Protein AF-F8JW36-F1 (afdb_monomer_lite)

Sequence (61 aa):
MSRRRYLEYEARHCDKRGWYVVGTDGHLANIDTGDGRARAAFFGSEEEAEACVRALNGTEA

Secondary structure (DSSP, 8-state):
--------EEEEEETTTEEEEEETTSPBPEEE-SSS-EEE-EESSHHHHHHHHHHHTT---

Radius of gyration: 12.16 Å; chains: 1; bounding box: 37×27×24 Å

pLDDT: mean 80.45, std 14.68, range [37.16, 93.06]

Organism: Streptantibioticus cattleyicolor (strain ATCC 35852 / DSM 46488 / JCM 4925 / NBRC 14057 / NRRL 8057) (NCBI:txid1003195)

Foldseek 3Di:
DPPPPQQQKDWDQDPVFGIFIATPVGHFDWDDPVPPDTDGGGDNDPVSRVVVSCVSSVVDD

Structure (mmCIF, N/CA/C/O backbone):
data_AF-F8JW36-F1
#
_entry.id   AF-F8JW36-F1
#
loop_
_atom_site.group_PDB
_atom_site.id
_atom_site.type_symbol
_atom_site.label_atom_id
_atom_site.label_alt_id
_atom_site.label_comp_id
_atom_site.label_asym_id
_atom_site.label_entity_id
_atom_site.label_seq_id
_atom_site.pdbx_PDB_ins_code
_atom_site.Cartn_x
_atom_site.Cartn_y
_atom_site.Cartn_z
_atom_sit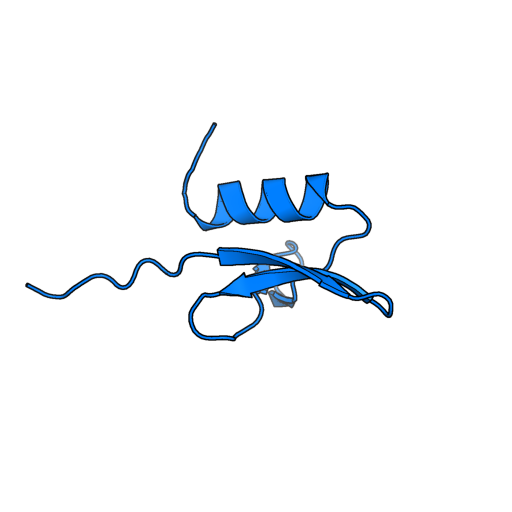e.occupancy
_atom_site.B_iso_or_equiv
_atom_site.auth_seq_id
_atom_site.auth_comp_id
_atom_site.auth_asym_id
_atom_site.auth_atom_id
_atom_site.pdbx_PDB_model_num
ATOM 1 N N . MET A 1 1 ? -25.818 8.858 -4.219 1.00 37.16 1 MET A N 1
ATOM 2 C CA . MET A 1 1 ? -24.738 8.876 -3.209 1.00 37.16 1 MET A CA 1
ATOM 3 C C . MET A 1 1 ? -23.579 8.059 -3.749 1.00 37.16 1 MET A C 1
ATOM 5 O O . MET A 1 1 ? -23.593 6.839 -3.641 1.00 37.16 1 MET A O 1
ATOM 9 N N . SER A 1 2 ? -22.630 8.705 -4.424 1.00 42.06 2 SER A N 1
ATOM 10 C CA . SER A 1 2 ? -21.440 8.021 -4.928 1.00 42.06 2 SER A CA 1
ATOM 11 C C . SER A 1 2 ? -20.597 7.610 -3.727 1.00 42.06 2 SER A C 1
ATOM 13 O O . SER A 1 2 ? -20.027 8.469 -3.059 1.00 42.06 2 SER A O 1
ATOM 15 N N . ARG A 1 3 ? -20.572 6.309 -3.405 1.00 44.97 3 ARG A N 1
ATOM 16 C CA . ARG A 1 3 ? -19.603 5.747 -2.458 1.00 44.97 3 ARG A CA 1
ATOM 17 C C . ARG A 1 3 ? -18.223 6.106 -2.993 1.00 44.97 3 ARG A C 1
ATOM 19 O O . ARG A 1 3 ? -17.767 5.506 -3.963 1.00 44.97 3 ARG A O 1
ATOM 26 N N . ARG A 1 4 ? -17.582 7.108 -2.392 1.00 49.78 4 ARG A N 1
ATOM 27 C CA . ARG A 1 4 ? -16.139 7.298 -2.503 1.00 49.78 4 ARG A CA 1
ATOM 28 C C . ARG A 1 4 ? -15.563 5.981 -1.988 1.00 49.78 4 ARG A C 1
ATOM 30 O O . ARG A 1 4 ? -15.658 5.716 -0.795 1.00 49.78 4 ARG A O 1
ATOM 37 N N . ARG A 1 5 ? -15.134 5.086 -2.885 1.00 55.03 5 ARG A N 1
ATOM 38 C CA . ARG A 1 5 ? -14.318 3.938 -2.484 1.00 55.03 5 ARG A CA 1
ATOM 39 C C . ARG A 1 5 ? -13.076 4.577 -1.883 1.00 55.03 5 ARG A C 1
ATOM 41 O O . ARG A 1 5 ? -12.264 5.115 -2.628 1.00 55.03 5 ARG A O 1
ATOM 48 N N . TYR A 1 6 ? -13.013 4.657 -0.560 1.00 56.75 6 TYR A N 1
ATOM 49 C CA . TYR A 1 6 ? -11.752 4.927 0.100 1.00 56.75 6 TYR A CA 1
ATOM 50 C C . TYR A 1 6 ? -10.847 3.781 -0.347 1.00 56.75 6 TYR A C 1
ATOM 52 O O . TYR A 1 6 ? -11.194 2.618 -0.151 1.00 56.75 6 TYR A O 1
ATOM 60 N N . LEU A 1 7 ? -9.793 4.102 -1.100 1.00 66.00 7 LEU A N 1
ATOM 61 C CA . LEU A 1 7 ? -8.718 3.151 -1.337 1.00 66.00 7 LEU A CA 1
ATOM 62 C C . LEU A 1 7 ? -8.090 2.921 0.033 1.00 66.00 7 LEU A C 1
ATOM 64 O O . LEU A 1 7 ? -7.280 3.719 0.488 1.00 66.00 7 LEU A O 1
ATOM 68 N N . GLU A 1 8 ? -8.577 1.901 0.727 1.00 83.50 8 GLU A N 1
ATOM 69 C CA . GLU A 1 8 ? -7.963 1.414 1.949 1.00 83.50 8 GLU A CA 1
ATOM 70 C C . GLU A 1 8 ? -6.736 0.601 1.549 1.00 83.50 8 GLU A C 1
ATOM 72 O O . GLU A 1 8 ? -6.812 -0.262 0.667 1.00 83.50 8 GLU A O 1
ATOM 77 N N . TYR A 1 9 ? -5.616 0.915 2.182 1.00 89.19 9 TYR A N 1
ATOM 78 C CA . TYR A 1 9 ? -4.347 0.233 2.015 1.00 89.19 9 TYR A CA 1
ATOM 79 C C . TYR A 1 9 ? -4.036 -0.622 3.240 1.00 89.19 9 TYR A C 1
ATOM 81 O O . TYR A 1 9 ? -4.395 -0.273 4.367 1.00 89.19 9 TYR A O 1
ATOM 89 N N . GLU A 1 10 ? -3.329 -1.725 3.015 1.00 90.38 10 GLU A N 1
ATOM 90 C CA . GLU A 1 10 ? -2.842 -2.637 4.046 1.00 90.38 10 GLU A CA 1
ATOM 91 C C . GLU A 1 10 ? -1.375 -3.007 3.793 1.00 90.38 10 GLU A C 1
ATOM 93 O O . GLU A 1 10 ? -0.928 -3.123 2.646 1.00 90.38 10 GLU A O 1
ATOM 98 N N . ALA A 1 11 ? -0.621 -3.192 4.878 1.00 92.06 11 ALA A N 1
ATOM 99 C CA . ALA A 1 11 ? 0.748 -3.678 4.828 1.00 92.06 11 ALA A CA 1
ATOM 100 C C . ALA A 1 11 ? 0.727 -5.209 4.828 1.00 92.06 11 ALA A C 1
ATOM 102 O O . ALA A 1 11 ? 0.062 -5.841 5.648 1.00 92.06 11 ALA A O 1
ATOM 103 N N . ARG A 1 12 ? 1.467 -5.814 3.905 1.00 91.69 12 ARG A N 1
ATOM 104 C CA . ARG A 1 12 ? 1.623 -7.262 3.793 1.00 91.69 12 ARG A CA 1
ATOM 105 C C . ARG A 1 12 ? 3.093 -7.630 3.751 1.00 91.69 12 ARG A C 1
ATOM 107 O O . ARG A 1 12 ? 3.914 -6.892 3.214 1.00 91.69 12 ARG A O 1
ATOM 114 N N . HIS A 1 13 ? 3.409 -8.812 4.264 1.00 92.00 13 HIS A N 1
ATOM 115 C CA . HIS A 1 13 ? 4.756 -9.364 4.226 1.00 92.00 13 HIS A CA 1
ATOM 116 C C . HIS A 1 13 ? 4.897 -10.421 3.124 1.00 92.00 13 HIS A C 1
ATOM 118 O O . HIS A 1 13 ? 3.984 -11.208 2.863 1.00 92.00 13 HIS A O 1
ATOM 124 N N . CYS A 1 14 ? 6.054 -10.447 2.465 1.00 89.06 14 CYS A N 1
ATOM 125 C CA . CYS A 1 14 ? 6.475 -11.508 1.560 1.00 89.06 14 CYS A CA 1
ATOM 126 C C . CYS A 1 14 ? 7.900 -11.935 1.909 1.00 89.06 14 CYS A C 1
ATOM 128 O O . CYS A 1 14 ? 8.826 -11.139 1.782 1.00 89.06 14 CYS A O 1
ATOM 130 N N . ASP A 1 15 ? 8.113 -13.221 2.189 1.00 87.00 15 ASP A N 1
ATOM 131 C CA . ASP A 1 15 ? 9.436 -13.766 2.535 1.00 87.00 15 ASP A CA 1
ATOM 132 C C . ASP A 1 15 ? 10.529 -13.494 1.488 1.00 87.00 15 ASP A C 1
ATOM 134 O O . ASP A 1 15 ? 11.715 -13.494 1.801 1.00 87.00 15 ASP A O 1
ATOM 138 N N . LYS A 1 16 ? 10.151 -13.257 0.224 1.00 86.00 16 LYS A N 1
ATOM 139 C CA . LYS A 1 16 ? 11.102 -12.990 -0.868 1.00 86.00 16 LYS A CA 1
ATOM 140 C C . LYS A 1 16 ? 11.418 -11.511 -1.079 1.00 86.00 16 LYS A C 1
ATOM 142 O O . LYS A 1 16 ? 12.404 -11.212 -1.749 1.00 86.00 16 LYS A O 1
ATOM 147 N N . ARG A 1 17 ? 10.548 -10.599 -0.639 1.00 80.38 17 ARG A N 1
ATOM 148 C CA . ARG A 1 17 ? 10.620 -9.167 -0.993 1.00 80.38 17 ARG A CA 1
ATOM 149 C C . ARG A 1 17 ? 10.448 -8.210 0.187 1.00 80.38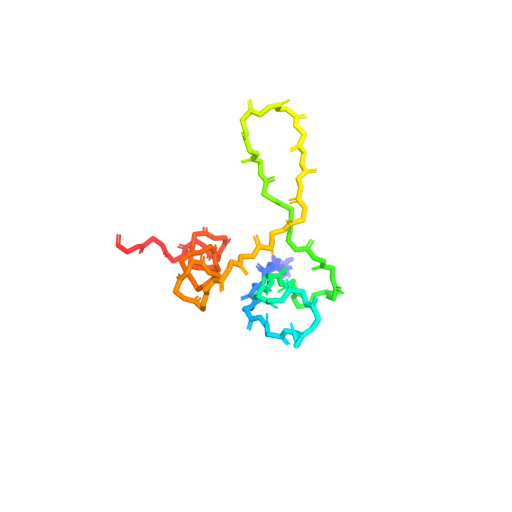 17 ARG A C 1
ATOM 151 O O . ARG A 1 17 ? 10.578 -7.011 -0.025 1.00 80.38 17 ARG A O 1
ATOM 158 N N . GLY A 1 18 ? 10.195 -8.724 1.387 1.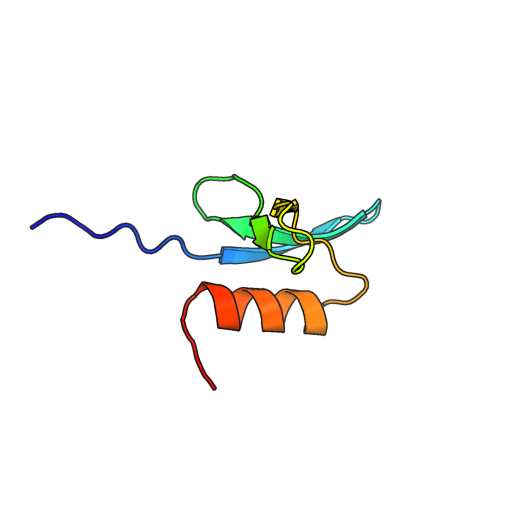00 90.56 18 GLY A N 1
ATOM 159 C CA . GLY A 1 18 ? 9.940 -7.925 2.579 1.00 90.56 18 GLY A CA 1
ATOM 160 C C . GLY A 1 18 ? 8.502 -7.420 2.641 1.00 90.56 18 GLY A C 1
ATOM 161 O O . GLY A 1 18 ? 7.572 -8.068 2.149 1.00 90.56 18 GLY A O 1
ATOM 162 N N . TRP A 1 19 ? 8.325 -6.262 3.266 1.00 93.06 19 TRP A N 1
ATOM 163 C CA . TRP A 1 19 ? 7.024 -5.644 3.472 1.00 93.06 19 TRP A CA 1
ATOM 164 C C . TRP A 1 19 ? 6.605 -4.816 2.262 1.00 93.06 19 TRP A C 1
ATOM 166 O O . TRP A 1 19 ? 7.431 -4.210 1.585 1.00 93.06 19 TRP A O 1
ATOM 176 N N . TYR A 1 20 ? 5.314 -4.798 1.960 1.00 92.56 20 TYR A N 1
ATOM 177 C CA . TYR A 1 20 ? 4.758 -4.029 0.857 1.00 92.56 20 TYR A CA 1
ATOM 178 C C . TYR A 1 20 ? 3.349 -3.556 1.171 1.00 92.56 20 TYR A C 1
ATOM 180 O O . TYR A 1 20 ? 2.645 -4.170 1.970 1.00 92.56 20 TYR A O 1
ATOM 188 N N . VAL A 1 21 ? 2.929 -2.475 0.520 1.00 91.69 21 VAL A N 1
ATOM 189 C CA . VAL A 1 21 ? 1.597 -1.900 0.725 1.00 91.69 21 VAL A CA 1
ATOM 190 C C . VAL A 1 21 ? 0.716 -2.165 -0.488 1.00 91.69 21 VAL A C 1
ATOM 192 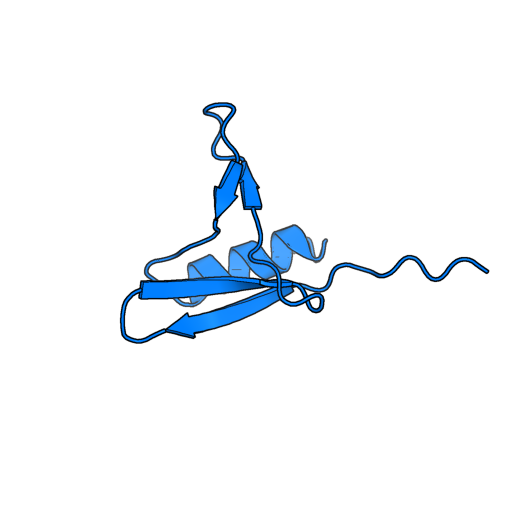O O . VAL A 1 21 ? 1.108 -1.919 -1.632 1.00 91.69 21 VAL A O 1
ATOM 195 N N . VAL A 1 22 ? -0.482 -2.689 -0.242 1.00 92.06 22 VAL A N 1
ATOM 196 C CA . VAL A 1 22 ? -1.459 -3.060 -1.270 1.00 92.06 22 VAL A CA 1
ATOM 197 C C . VAL A 1 22 ? -2.810 -2.428 -0.955 1.00 92.06 22 VAL A C 1
ATOM 199 O O . VAL A 1 22 ? -3.201 -2.334 0.205 1.00 92.06 22 VAL A O 1
ATOM 202 N N . GLY A 1 23 ? -3.504 -1.954 -1.987 1.00 89.75 23 GLY A N 1
ATOM 203 C CA . GLY A 1 23 ? -4.874 -1.470 -1.877 1.00 89.75 23 GLY A CA 1
ATOM 204 C C . GLY A 1 23 ? -5.877 -2.623 -1.824 1.00 89.75 23 GLY A C 1
ATOM 205 O O . GLY A 1 23 ? -5.623 -3.722 -2.320 1.00 89.75 23 GLY A O 1
ATOM 206 N N . THR A 1 24 ? -7.062 -2.365 -1.278 1.00 85.19 24 THR A N 1
ATOM 207 C CA . THR A 1 24 ? -8.197 -3.313 -1.277 1.00 85.19 24 THR A CA 1
ATOM 208 C C . THR A 1 24 ? -8.672 -3.722 -2.677 1.00 85.19 24 THR A C 1
ATOM 210 O O . THR A 1 24 ? -9.342 -4.742 -2.837 1.00 85.19 24 THR A O 1
ATOM 213 N N . ASP A 1 25 ? -8.308 -2.964 -3.710 1.00 83.94 25 ASP A N 1
ATOM 214 C CA . ASP A 1 25 ? -8.500 -3.304 -5.123 1.00 83.94 25 ASP A CA 1
ATOM 215 C C . ASP A 1 25 ? -7.492 -4.342 -5.658 1.00 83.94 25 ASP A C 1
ATOM 217 O O . ASP A 1 25 ? -7.647 -4.829 -6.778 1.00 83.94 25 ASP A O 1
ATOM 221 N N . GLY A 1 26 ? -6.491 -4.717 -4.855 1.00 83.19 26 GLY A N 1
ATOM 222 C CA . GLY A 1 26 ? -5.474 -5.706 -5.197 1.00 83.19 26 GLY A CA 1
ATOM 223 C C . GLY A 1 26 ? -4.259 -5.141 -5.935 1.00 83.19 26 GLY A C 1
ATOM 224 O O . GLY A 1 26 ? -3.354 -5.913 -6.261 1.00 83.19 26 GLY A O 1
ATOM 225 N N . HIS A 1 27 ? -4.193 -3.830 -6.188 1.00 85.50 27 HIS A N 1
ATOM 226 C CA . HIS A 1 27 ? -3.013 -3.195 -6.765 1.00 85.50 27 HIS A CA 1
ATOM 227 C C . HIS A 1 27 ? -2.037 -2.705 -5.689 1.00 85.50 27 HIS A C 1
ATOM 229 O O . HIS A 1 27 ? -2.420 -2.283 -4.598 1.00 85.50 27 HIS A O 1
ATOM 235 N N . LEU A 1 28 ? -0.740 -2.761 -6.004 1.00 87.56 28 LEU A N 1
ATOM 236 C CA . LEU A 1 28 ? 0.303 -2.221 -5.133 1.00 87.56 28 LEU A CA 1
ATOM 237 C C . LEU A 1 28 ? 0.176 -0.702 -5.034 1.00 87.56 28 LEU A C 1
ATOM 239 O O . LEU A 1 28 ? -0.025 -0.021 -6.044 1.00 87.56 28 LEU A O 1
ATOM 243 N N . ALA A 1 29 ? 0.361 -0.181 -3.823 1.00 87.69 29 ALA A N 1
ATOM 244 C CA . ALA A 1 29 ? 0.456 1.249 -3.611 1.00 87.69 29 ALA A CA 1
ATOM 245 C C . ALA A 1 29 ? 1.686 1.794 -4.337 1.00 87.69 29 ALA A C 1
ATOM 247 O O . ALA A 1 29 ? 2.781 1.228 -4.257 1.00 87.69 29 ALA A O 1
ATOM 248 N N . ASN A 1 30 ? 1.496 2.909 -5.035 1.00 87.12 30 ASN A N 1
ATOM 249 C CA . ASN A 1 30 ? 2.581 3.648 -5.653 1.00 87.12 30 ASN A CA 1
ATOM 250 C C . ASN A 1 30 ? 2.877 4.882 -4.808 1.00 87.12 30 ASN A C 1
ATOM 252 O O . ASN A 1 30 ? 2.003 5.728 -4.625 1.00 87.12 30 ASN A O 1
ATOM 256 N N . ILE A 1 31 ? 4.107 4.977 -4.320 1.00 83.44 31 ILE A N 1
ATOM 257 C CA . ILE A 1 31 ? 4.612 6.147 -3.607 1.00 83.44 31 ILE A CA 1
ATOM 258 C C . ILE A 1 31 ? 5.431 7.008 -4.563 1.00 83.44 31 ILE A C 1
ATOM 260 O O . ILE A 1 31 ? 6.178 6.496 -5.406 1.00 83.44 31 ILE A O 1
ATOM 264 N N . ASP A 1 32 ? 5.273 8.323 -4.442 1.00 80.50 32 ASP A N 1
ATOM 265 C CA . ASP A 1 32 ? 6.146 9.270 -5.121 1.00 80.50 32 ASP A CA 1
ATOM 266 C C . ASP A 1 32 ? 7.438 9.411 -4.316 1.00 80.50 32 ASP A C 1
ATOM 268 O O . ASP A 1 32 ? 7.412 9.729 -3.128 1.00 80.50 32 ASP A O 1
ATOM 272 N N . THR A 1 33 ? 8.574 9.125 -4.948 1.00 75.44 33 THR A N 1
ATOM 273 C CA . THR A 1 33 ? 9.884 9.203 -4.288 1.00 75.44 33 THR A CA 1
ATOM 274 C C . THR A 1 33 ? 10.595 10.535 -4.538 1.00 75.44 33 THR A C 1
ATOM 276 O O . THR A 1 33 ? 11.806 10.610 -4.350 1.00 75.44 33 THR A O 1
ATOM 279 N N . GLY A 1 34 ? 9.903 11.567 -5.034 1.00 75.06 34 GLY A N 1
ATOM 280 C CA . GLY A 1 34 ? 10.484 12.875 -5.363 1.00 75.06 34 GLY A CA 1
ATOM 281 C C . GLY A 1 34 ? 11.314 12.922 -6.654 1.00 75.06 34 GLY A C 1
ATOM 282 O O . GLY A 1 34 ? 11.633 14.004 -7.135 1.00 75.06 34 GLY A O 1
ATOM 283 N N . ASP A 1 35 ? 11.622 11.771 -7.260 1.00 79.94 35 ASP A N 1
ATOM 284 C CA . ASP A 1 35 ? 12.331 11.645 -8.551 1.00 79.94 35 ASP A CA 1
ATOM 285 C C . ASP A 1 35 ? 11.378 11.782 -9.763 1.00 79.94 35 ASP A C 1
ATOM 287 O O . ASP A 1 35 ? 11.754 11.548 -10.909 1.00 79.94 35 ASP A O 1
ATOM 291 N N . GLY A 1 36 ? 10.099 12.099 -9.523 1.00 76.31 36 GLY A N 1
ATOM 292 C CA . GLY A 1 36 ? 9.055 12.142 -10.555 1.00 76.31 36 GLY A CA 1
ATOM 293 C C . GLY A 1 36 ? 8.663 10.764 -11.103 1.00 76.31 36 GLY A C 1
ATOM 294 O O . GLY A 1 36 ? 7.995 10.665 -12.134 1.00 76.31 36 GLY A O 1
ATOM 295 N N . ARG A 1 37 ? 9.087 9.685 -10.434 1.00 77.31 37 ARG A N 1
ATOM 296 C CA . ARG A 1 37 ? 8.744 8.302 -10.772 1.00 77.31 37 ARG A CA 1
ATOM 297 C C . ARG A 1 37 ? 7.993 7.661 -9.617 1.00 77.31 37 ARG A C 1
ATOM 299 O O . ARG A 1 37 ? 8.546 7.465 -8.539 1.00 77.31 37 ARG A O 1
ATOM 306 N N . ALA A 1 38 ? 6.758 7.264 -9.893 1.00 80.00 38 ALA A N 1
ATOM 307 C CA . ALA A 1 38 ? 5.984 6.404 -9.015 1.00 80.00 38 ALA A CA 1
ATOM 308 C C . ALA A 1 38 ? 6.680 5.040 -8.876 1.00 80.00 38 ALA A C 1
ATOM 310 O O . ALA A 1 38 ? 7.003 4.392 -9.879 1.00 80.00 38 ALA A O 1
ATOM 311 N N . ARG A 1 39 ? 6.918 4.599 -7.638 1.00 82.69 39 ARG A N 1
ATOM 312 C CA . ARG A 1 39 ? 7.470 3.270 -7.344 1.00 82.69 39 ARG A CA 1
ATOM 313 C C . ARG A 1 39 ? 6.522 2.512 -6.436 1.00 82.69 39 ARG A C 1
ATOM 315 O O . ARG A 1 39 ? 5.871 3.097 -5.577 1.00 82.69 39 ARG A O 1
ATOM 322 N N . ALA A 1 40 ? 6.486 1.197 -6.615 1.00 85.75 40 ALA A N 1
ATOM 323 C CA . ALA A 1 40 ? 5.752 0.330 -5.712 1.00 85.75 40 ALA A CA 1
ATOM 324 C C . ALA A 1 40 ? 6.319 0.445 -4.287 1.00 85.75 40 ALA A C 1
ATOM 326 O O . ALA A 1 40 ? 7.539 0.426 -4.098 1.00 85.75 40 ALA A O 1
ATOM 327 N N . ALA A 1 41 ? 5.425 0.559 -3.310 1.00 87.81 41 ALA A N 1
ATOM 328 C CA . ALA A 1 41 ? 5.741 0.752 -1.903 1.00 87.81 41 ALA A CA 1
ATOM 329 C C . ALA A 1 41 ? 6.242 -0.557 -1.270 1.00 87.81 41 ALA A C 1
ATOM 331 O O . ALA A 1 41 ? 5.449 -1.355 -0.771 1.00 87.81 41 ALA A O 1
ATOM 332 N N . PHE A 1 42 ? 7.554 -0.786 -1.341 1.00 89.81 42 PHE A N 1
ATOM 333 C CA . PHE A 1 42 ? 8.259 -1.898 -0.697 1.00 89.81 42 PHE A CA 1
ATOM 334 C C . PHE A 1 42 ? 9.171 -1.367 0.411 1.00 89.81 42 PHE A C 1
ATOM 336 O O . PHE A 1 42 ? 9.861 -0.368 0.211 1.00 89.81 42 PHE A O 1
ATOM 343 N N . PHE A 1 43 ? 9.208 -2.071 1.540 1.00 88.44 43 PHE A N 1
ATOM 344 C CA . PHE A 1 43 ? 9.896 -1.669 2.762 1.00 88.44 43 PHE A CA 1
ATOM 345 C C . PHE A 1 43 ? 10.677 -2.833 3.377 1.00 88.44 43 PHE A C 1
ATOM 347 O O . PHE A 1 43 ? 10.317 -4.006 3.222 1.00 88.44 43 PHE A O 1
ATOM 354 N N . GLY A 1 44 ? 11.759 -2.497 4.083 1.00 87.06 44 GLY A N 1
ATOM 355 C CA . GLY A 1 44 ? 12.577 -3.476 4.800 1.00 87.06 44 GLY A CA 1
ATOM 356 C C . GLY A 1 44 ? 11.940 -3.936 6.111 1.00 87.06 44 GLY A C 1
ATOM 357 O O . GLY A 1 44 ? 12.204 -5.054 6.550 1.00 87.06 44 GLY A O 1
ATOM 358 N N . SER A 1 45 ? 11.068 -3.105 6.688 1.00 88.56 45 SER A N 1
ATOM 359 C CA . SER A 1 45 ? 10.494 -3.298 8.021 1.00 88.56 45 SER A CA 1
ATOM 360 C C . SER A 1 45 ? 8.976 -3.105 8.037 1.00 88.56 45 SER A C 1
ATOM 362 O O . SER A 1 45 ? 8.427 -2.335 7.247 1.00 88.56 45 SER A O 1
ATOM 364 N N . GLU A 1 46 ? 8.308 -3.781 8.976 1.00 91.69 46 GLU A N 1
ATOM 365 C CA . GLU A 1 46 ? 6.859 -3.664 9.215 1.00 91.69 46 GLU A CA 1
ATOM 366 C C . GLU A 1 46 ? 6.475 -2.221 9.567 1.00 91.69 46 GLU A C 1
ATOM 368 O O . GLU A 1 46 ? 5.579 -1.654 8.950 1.00 91.69 46 GLU A O 1
ATOM 373 N N . GLU A 1 47 ? 7.233 -1.593 10.471 1.00 90.88 47 GLU A N 1
ATOM 374 C CA . GLU A 1 47 ? 6.991 -0.224 10.946 1.00 90.88 47 GLU A CA 1
ATOM 375 C C . GLU A 1 47 ? 6.957 0.808 9.806 1.00 90.88 47 GLU A C 1
ATOM 377 O O . GLU A 1 47 ? 6.102 1.695 9.790 1.00 90.88 47 GLU A O 1
ATOM 382 N N . GLU A 1 48 ? 7.852 0.684 8.820 1.00 89.69 48 GLU A N 1
ATOM 383 C CA . GLU A 1 48 ? 7.885 1.576 7.653 1.00 89.69 48 GLU A CA 1
ATOM 384 C C . GLU A 1 48 ? 6.661 1.365 6.749 1.00 89.69 48 GLU A C 1
ATOM 386 O O . GLU A 1 48 ? 6.068 2.330 6.255 1.00 89.69 48 GLU A O 1
ATO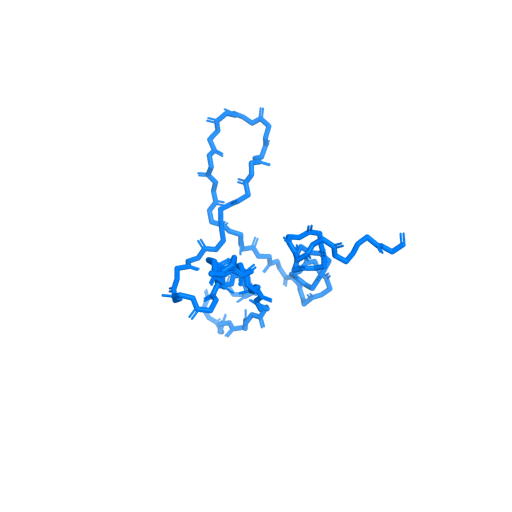M 391 N N . ALA A 1 49 ? 6.252 0.107 6.559 1.00 90.25 49 ALA A N 1
ATOM 392 C CA . ALA A 1 49 ? 5.079 -0.231 5.762 1.00 90.25 49 ALA A CA 1
ATOM 393 C C . ALA A 1 49 ? 3.782 0.240 6.434 1.00 90.25 49 ALA A C 1
ATOM 395 O O . ALA A 1 49 ? 2.914 0.805 5.767 1.00 90.25 49 ALA A O 1
ATOM 396 N N . GLU A 1 50 ? 3.661 0.077 7.750 1.00 90.38 50 GLU A N 1
ATOM 397 C CA . GLU A 1 50 ? 2.528 0.583 8.524 1.00 90.38 50 GLU A CA 1
ATOM 398 C C . GLU A 1 50 ? 2.460 2.112 8.530 1.00 90.38 50 GLU A C 1
ATOM 400 O O . GLU A 1 50 ? 1.380 2.679 8.353 1.00 90.38 50 GLU A O 1
ATOM 405 N N . ALA A 1 51 ? 3.595 2.799 8.691 1.00 88.88 51 ALA A N 1
ATOM 406 C CA . ALA A 1 51 ? 3.645 4.256 8.596 1.00 88.88 51 ALA A CA 1
ATOM 407 C C . ALA A 1 51 ? 3.165 4.738 7.216 1.00 88.88 51 ALA A C 1
ATOM 409 O O . ALA A 1 51 ? 2.389 5.693 7.125 1.00 88.88 51 ALA A O 1
ATOM 410 N N . CYS A 1 52 ? 3.554 4.033 6.148 1.00 88.38 52 CYS A N 1
ATOM 411 C CA . CYS A 1 52 ? 3.080 4.309 4.796 1.00 88.38 52 CYS A CA 1
ATOM 412 C C . CYS A 1 52 ? 1.566 4.087 4.656 1.00 88.38 52 CYS A C 1
ATOM 414 O O . CYS A 1 52 ? 0.875 4.953 4.121 1.00 88.38 52 CYS A O 1
ATOM 416 N N . VAL A 1 53 ? 1.027 2.984 5.186 1.00 90.12 53 VAL A N 1
ATOM 417 C CA . VAL A 1 53 ? -0.423 2.724 5.208 1.00 90.12 53 VAL A CA 1
ATOM 418 C C . VAL A 1 53 ? -1.179 3.848 5.913 1.00 90.12 53 VAL A C 1
ATOM 420 O O . VAL A 1 53 ? -2.180 4.331 5.387 1.00 90.12 53 VAL A O 1
ATOM 423 N N . ARG A 1 54 ? -0.695 4.300 7.077 1.00 87.69 54 ARG A N 1
ATOM 424 C CA . ARG A 1 54 ? -1.334 5.380 7.843 1.00 87.69 54 ARG A CA 1
ATOM 425 C C . ARG A 1 54 ? -1.384 6.679 7.045 1.00 87.69 54 ARG A C 1
ATOM 427 O O . ARG A 1 54 ? -2.452 7.288 6.973 1.00 87.69 54 ARG A O 1
ATOM 434 N N . ALA A 1 55 ? -0.273 7.034 6.394 1.00 86.38 55 ALA A N 1
ATOM 435 C CA . ALA A 1 55 ? -0.183 8.201 5.521 1.00 86.38 55 ALA A CA 1
ATOM 436 C C . ALA A 1 55 ? -1.120 8.095 4.303 1.00 86.38 55 ALA A C 1
ATOM 438 O O . ALA A 1 55 ? -1.813 9.054 3.973 1.00 86.38 55 ALA A O 1
ATOM 439 N N . LEU A 1 56 ? -1.191 6.924 3.657 1.00 84.50 56 LEU A N 1
ATOM 440 C CA . LEU A 1 56 ? -2.034 6.700 2.476 1.00 84.50 56 LEU A CA 1
ATOM 441 C C . LEU A 1 56 ? -3.533 6.668 2.800 1.00 84.50 56 LEU A C 1
ATOM 443 O O . LEU A 1 56 ? -4.340 7.163 2.014 1.00 84.50 56 LEU A O 1
ATOM 447 N N . ASN A 1 57 ? -3.910 6.125 3.959 1.00 85.62 57 ASN A N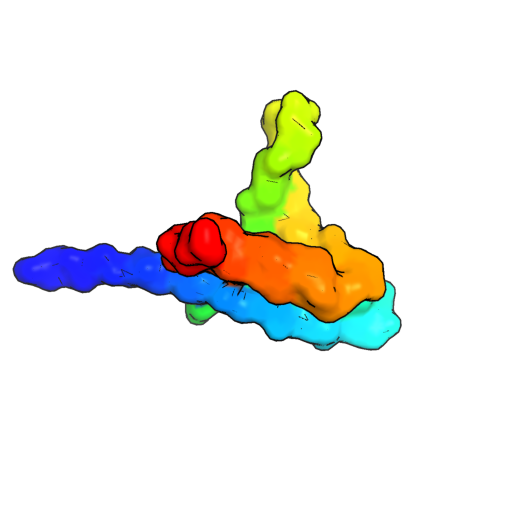 1
ATOM 448 C CA . ASN A 1 57 ? -5.301 6.081 4.413 1.00 85.62 57 ASN A CA 1
ATOM 449 C C . ASN A 1 57 ? -5.800 7.437 4.952 1.00 85.62 57 ASN A C 1
ATOM 451 O O . ASN A 1 57 ? -6.977 7.557 5.292 1.00 85.62 57 ASN A O 1
ATOM 455 N N . GLY A 1 58 ? -4.944 8.466 5.026 1.00 74.69 58 GLY A N 1
ATOM 456 C CA . GLY A 1 58 ? -5.306 9.774 5.585 1.00 74.69 58 GLY A CA 1
ATOM 457 C C . GLY A 1 58 ? -5.530 9.747 7.100 1.00 74.69 58 GLY A C 1
ATOM 458 O O . GLY A 1 58 ? -6.129 10.662 7.659 1.00 74.69 58 GLY A O 1
ATOM 459 N N . THR A 1 59 ? -5.057 8.695 7.768 1.00 59.72 59 THR A N 1
ATOM 460 C CA . THR A 1 59 ? -4.878 8.649 9.222 1.00 59.72 59 THR A CA 1
ATOM 461 C C . THR A 1 59 ? -3.601 9.413 9.551 1.00 59.72 59 THR A C 1
ATOM 463 O O . THR A 1 59 ? -2.554 8.826 9.818 1.00 59.72 59 THR A O 1
ATOM 466 N N . GLU A 1 60 ? -3.679 10.738 9.449 1.00 45.16 60 GLU A N 1
ATOM 467 C CA . GLU A 1 60 ? -2.686 11.618 10.055 1.00 45.16 60 GLU A CA 1
ATOM 468 C C . GLU A 1 60 ? -2.691 11.347 11.568 1.00 45.16 60 GLU A C 1
ATOM 470 O O . GLU A 1 60 ? -3.758 11.278 12.186 1.00 45.16 60 GLU A O 1
ATOM 475 N N . ALA A 1 61 ? -1.510 11.088 12.131 1.00 42.28 61 ALA A N 1
ATOM 476 C CA . ALA A 1 61 ? -1.315 11.048 13.576 1.00 42.28 61 ALA A CA 1
ATOM 477 C C . ALA A 1 61 ? -1.383 12.465 14.157 1.00 42.28 61 ALA A C 1
ATOM 479 O O . ALA A 1 61 ? -0.905 13.398 13.470 1.00 42.28 61 ALA A O 1
#